Protein AF-A0A5B6X230-F1 (afdb_monomer)

Foldseek 3Di:
DDPVPDDQDQALVCLVVVLVVVCVVVVHQAAAEDEPADDDPPDQLLNSLLSVVVCCVVVRYVAYEYEPDDPVSQVNSCVNPNHPYYHYDDDD

Organism: NCBI:txid47621

Secondary structure (DSSP, 8-state):
-BTTBPPP---HHHHHHHHHHHHHHHT-S-EEEEEE-S--SSS-HHHHHHHHHHHHHTTSEEEEEEES--HHHHHHHHHHS-EEEEE-----

Radius of gyration: 13.26 Å; Cα contacts (8 Å, |Δi|>4): 119; chains: 1; bounding box: 27×34×38 Å

Nearest PDB structures (foldseek):
  3v0t-assembly1_A  TM=9.610E-01  e=1.800E-11  Rauvolfia serpentina
  3uyi-assembly1_A-2  TM=9.501E-01  e=1.378E-11  Rauvolfia serpentina
  3v0u-assembly1_A  TM=9.522E-01  e=1.924E-11  Rauvolfia serpentina
  1pz0-assembly1_A  TM=9.281E-01  e=8.121E-08  Bacillus subtilis
  3n2t-assembly1_A  TM=9.967E-01  e=7.865E-07  Gluconobacter oxydans

Mean predicted aligned error: 3.6 Å

Sequence (92 aa):
MGPSGPVINGTPEFVRSSLQASLQRLNVDYIDLYYIIRVEHKTPIEDIMEELKKLVEEGKVKYIGISEASPETIRMAHAIHPLTAVQLEWSL

Structure (mmCIF, N/CA/C/O backbone):
data_AF-A0A5B6X230-F1
#
_entry.id   AF-A0A5B6X230-F1
#
loop_
_atom_site.group_PDB
_atom_site.id
_atom_site.type_symbol
_atom_site.label_atom_id
_atom_site.label_alt_id
_atom_site.label_comp_id
_atom_site.label_asym_id
_atom_site.label_entity_id
_atom_site.label_seq_id
_atom_site.pdbx_PDB_ins_code
_atom_site.Cartn_x
_atom_site.Cartn_y
_atom_site.Cartn_z
_atom_site.occupancy
_atom_site.B_iso_or_equiv
_atom_site.auth_seq_id
_atom_site.auth_comp_id
_atom_site.auth_asym_id
_atom_site.auth_atom_id
_atom_site.pdbx_PDB_model_num
ATOM 1 N N . MET A 1 1 ? -0.670 19.974 -7.917 1.00 46.69 1 MET A N 1
ATOM 2 C CA . MET A 1 1 ? -0.085 19.552 -9.207 1.00 46.69 1 MET A CA 1
ATOM 3 C C . MET A 1 1 ? 0.898 20.620 -9.643 1.00 46.69 1 MET A C 1
ATOM 5 O O . MET A 1 1 ? 0.518 21.783 -9.647 1.00 46.69 1 MET A O 1
ATOM 9 N N . GLY A 1 2 ? 2.150 20.246 -9.905 1.00 50.44 2 GLY A N 1
ATOM 10 C CA . GLY A 1 2 ? 3.157 21.154 -10.456 1.00 50.44 2 GLY A CA 1
ATOM 11 C C . GLY A 1 2 ? 3.257 21.017 -11.981 1.00 50.44 2 GLY A C 1
ATOM 12 O O . GLY A 1 2 ? 2.688 20.078 -12.540 1.00 50.44 2 GLY A O 1
ATOM 13 N N . PRO A 1 3 ? 4.001 21.909 -12.652 1.00 52.62 3 PRO A N 1
ATOM 14 C CA . PRO A 1 3 ? 4.180 21.902 -14.109 1.00 52.62 3 PRO A CA 1
ATOM 15 C C . PRO A 1 3 ? 4.824 20.618 -14.677 1.00 52.62 3 PRO A C 1
ATOM 17 O O . PRO A 1 3 ? 4.804 20.417 -15.884 1.00 52.62 3 PRO A O 1
ATOM 20 N N . SER A 1 4 ? 5.348 19.731 -13.825 1.00 65.50 4 SER A N 1
ATOM 21 C CA . SER A 1 4 ? 6.042 18.488 -14.199 1.00 65.50 4 SER A CA 1
ATOM 22 C C . SER A 1 4 ? 5.172 17.221 -14.130 1.00 65.50 4 SER A C 1
ATOM 24 O O . SER A 1 4 ? 5.693 16.120 -14.283 1.00 65.50 4 SER A O 1
ATOM 26 N N . GLY A 1 5 ? 3.866 17.347 -13.867 1.00 62.28 5 GLY A N 1
ATOM 27 C CA . GLY A 1 5 ? 2.977 16.202 -13.640 1.00 62.28 5 GLY A CA 1
ATOM 28 C C . GLY A 1 5 ? 2.977 15.697 -12.186 1.00 62.28 5 GLY A C 1
ATOM 29 O O . GLY A 1 5 ? 3.495 16.373 -11.289 1.00 62.28 5 GLY A O 1
ATOM 30 N N . PRO A 1 6 ? 2.318 14.557 -11.905 1.00 66.56 6 PRO A N 1
ATOM 31 C CA . PRO A 1 6 ? 2.288 13.972 -10.567 1.00 66.56 6 PRO A CA 1
ATOM 32 C C . PRO A 1 6 ? 3.680 13.479 -10.152 1.00 66.56 6 PRO A C 1
ATOM 34 O O . PRO A 1 6 ? 4.356 12.785 -10.906 1.00 66.56 6 PRO A O 1
ATOM 37 N N . VAL A 1 7 ? 4.097 13.827 -8.933 1.00 74.00 7 VAL A N 1
ATOM 38 C CA . VAL A 1 7 ? 5.309 13.273 -8.318 1.00 74.00 7 VAL A CA 1
ATOM 39 C C . VAL A 1 7 ? 5.001 11.838 -7.904 1.00 74.00 7 VAL A C 1
ATOM 41 O O . VAL A 1 7 ? 4.113 11.616 -7.082 1.00 74.00 7 VAL A O 1
ATOM 44 N N . ILE A 1 8 ? 5.717 10.881 -8.488 1.00 84.88 8 ILE A N 1
ATOM 45 C CA . ILE A 1 8 ? 5.704 9.482 -8.056 1.00 84.88 8 ILE A CA 1
ATOM 46 C C . ILE A 1 8 ? 6.826 9.335 -7.030 1.00 84.88 8 ILE A C 1
ATOM 48 O O . ILE A 1 8 ? 7.939 9.802 -7.268 1.00 84.88 8 ILE A O 1
ATOM 52 N N . ASN A 1 9 ? 6.501 8.769 -5.873 1.00 89.81 9 ASN A N 1
ATOM 53 C CA . ASN A 1 9 ? 7.456 8.513 -4.806 1.00 89.81 9 ASN A CA 1
ATOM 54 C C . ASN A 1 9 ? 7.035 7.230 -4.081 1.00 89.81 9 ASN A C 1
ATOM 56 O O . ASN A 1 9 ? 5.957 7.177 -3.489 1.00 89.81 9 ASN A O 1
ATOM 60 N N . GLY A 1 10 ? 7.866 6.199 -4.184 1.00 90.94 10 GLY A N 1
ATOM 61 C CA . GLY A 1 10 ? 7.655 4.903 -3.557 1.00 90.94 10 GLY A CA 1
ATOM 62 C C . GLY A 1 10 ? 8.315 4.740 -2.191 1.00 90.94 10 GLY A C 1
ATOM 63 O O . GLY A 1 10 ? 8.171 3.671 -1.612 1.00 90.94 10 GLY A O 1
ATOM 64 N N . THR A 1 11 ? 9.047 5.724 -1.651 1.00 94.81 11 THR A N 1
ATOM 65 C CA . THR A 1 11 ? 9.802 5.484 -0.410 1.00 94.81 11 THR A CA 1
ATOM 66 C C . THR A 1 11 ? 8.871 5.155 0.764 1.00 94.81 11 THR A C 1
ATOM 68 O O . THR A 1 11 ? 7.779 5.731 0.858 1.00 94.81 11 THR A O 1
ATOM 71 N N . PRO A 1 12 ? 9.281 4.271 1.694 1.00 95.62 12 PRO A N 1
ATOM 72 C CA . PRO A 1 12 ? 8.472 3.905 2.860 1.00 95.62 12 PRO A CA 1
ATOM 73 C C . PRO A 1 12 ? 7.930 5.111 3.645 1.00 95.62 12 PRO A C 1
ATOM 75 O O . PRO A 1 12 ? 6.762 5.153 4.038 1.00 95.62 12 PRO A O 1
ATOM 78 N N . GLU A 1 13 ? 8.740 6.158 3.813 1.00 96.06 13 GLU A N 1
ATOM 79 C CA . GLU A 1 13 ? 8.344 7.382 4.517 1.00 96.06 13 GLU A CA 1
ATOM 80 C C . GLU A 1 13 ? 7.226 8.125 3.773 1.00 96.06 13 GLU A C 1
ATOM 82 O O . GLU A 1 13 ? 6.293 8.668 4.383 1.00 96.06 13 GLU A O 1
ATOM 87 N N . PHE A 1 14 ? 7.292 8.141 2.439 1.00 95.00 14 PHE A N 1
ATOM 88 C CA . PHE A 1 14 ? 6.268 8.761 1.613 1.00 95.00 14 PHE A CA 1
ATOM 89 C C . PHE A 1 14 ? 4.973 7.946 1.601 1.00 95.00 14 PHE A C 1
ATOM 91 O O . PHE A 1 14 ? 3.892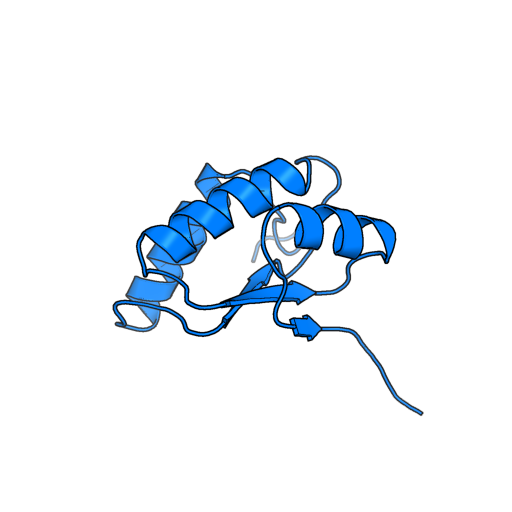 8.529 1.698 1.00 95.00 14 PHE A O 1
ATOM 98 N N . VAL A 1 15 ? 5.061 6.613 1.556 1.00 95.94 15 VAL A N 1
ATOM 99 C CA . VAL A 1 15 ? 3.904 5.710 1.675 1.00 95.94 15 VAL A CA 1
ATOM 100 C C . VAL A 1 15 ? 3.150 5.982 2.976 1.00 95.94 15 VAL A C 1
ATOM 102 O O . VAL A 1 15 ? 1.948 6.264 2.956 1.00 95.94 15 VAL A O 1
ATOM 105 N N . ARG A 1 16 ? 3.857 5.985 4.113 1.00 97.25 16 ARG A N 1
ATOM 106 C CA . ARG A 1 16 ? 3.243 6.227 5.423 1.00 97.25 16 ARG A CA 1
ATOM 107 C C . ARG A 1 16 ? 2.621 7.615 5.516 1.00 97.25 16 ARG A C 1
ATOM 109 O O . ARG A 1 16 ? 1.461 7.738 5.908 1.00 97.25 16 ARG A O 1
ATOM 116 N N . SER A 1 17 ? 3.353 8.662 5.138 1.00 97.56 17 SER A N 1
ATOM 117 C CA . SER A 1 17 ? 2.825 10.034 5.186 1.00 97.56 17 SER A CA 1
ATOM 118 C C . SER A 1 17 ? 1.626 10.238 4.248 1.00 97.56 17 SER A C 1
ATOM 120 O O . SER A 1 17 ? 0.655 10.895 4.631 1.00 97.56 17 SER A O 1
ATOM 122 N N . SER A 1 18 ? 1.628 9.608 3.070 1.00 96.56 18 SER A N 1
ATOM 123 C CA . SER A 1 18 ? 0.505 9.629 2.125 1.00 96.56 18 SER A CA 1
ATOM 124 C C . SER A 1 18 ? -0.741 8.940 2.677 1.00 96.56 18 SER A C 1
ATOM 126 O O . SER A 1 18 ? -1.854 9.458 2.509 1.00 96.56 18 SER A O 1
ATOM 128 N N . LEU A 1 19 ? -0.574 7.807 3.365 1.00 97.75 19 LEU A N 1
ATOM 129 C CA . LEU A 1 19 ? -1.671 7.12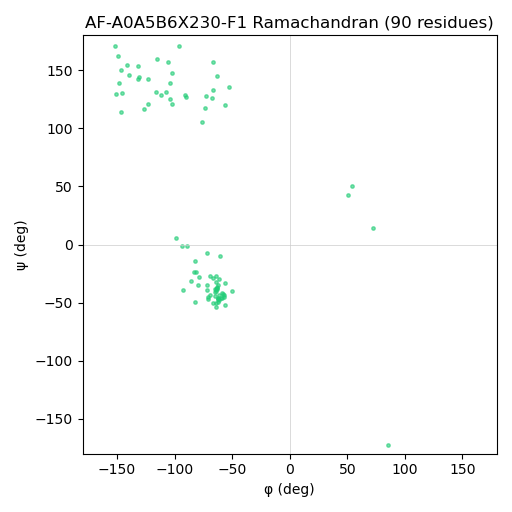7 4.046 1.00 97.75 19 LEU A CA 1
ATOM 130 C C . LEU A 1 19 ? -2.235 7.991 5.178 1.00 97.75 19 LEU A C 1
ATOM 132 O O . LEU A 1 19 ? -3.440 8.227 5.200 1.00 97.75 19 LEU A O 1
ATOM 136 N N . GLN A 1 20 ? -1.389 8.526 6.065 1.00 98.19 20 GLN A N 1
ATOM 137 C CA . GLN A 1 20 ? -1.837 9.377 7.179 1.00 98.19 20 GLN A CA 1
ATOM 138 C C . GLN A 1 20 ? -2.623 10.596 6.688 1.00 98.19 20 GLN A C 1
ATOM 140 O O . GLN A 1 20 ? -3.704 10.897 7.193 1.00 98.19 20 GLN A O 1
ATOM 145 N N . ALA A 1 21 ? -2.136 11.254 5.634 1.00 98.25 21 ALA A N 1
ATOM 146 C CA . ALA A 1 21 ? -2.846 12.372 5.031 1.00 98.25 21 ALA A CA 1
ATOM 147 C C . ALA A 1 21 ? -4.194 11.941 4.415 1.00 98.25 21 ALA A C 1
ATOM 149 O O . ALA A 1 21 ? -5.145 12.719 4.403 1.00 98.25 21 ALA A O 1
ATOM 150 N N . SER A 1 22 ? -4.298 10.710 3.902 1.00 98.25 22 SER A N 1
ATOM 151 C CA . SER A 1 22 ? -5.553 10.162 3.368 1.00 98.25 22 SER A CA 1
ATOM 152 C C . SER A 1 22 ? -6.560 9.858 4.473 1.00 98.25 22 SER A C 1
ATOM 154 O O . SER A 1 22 ? -7.708 10.278 4.354 1.00 98.25 22 SER A O 1
ATOM 156 N N . LEU A 1 23 ? -6.124 9.219 5.562 1.00 98.62 23 LEU A N 1
ATOM 157 C CA . LEU A 1 23 ? -6.946 8.965 6.750 1.00 98.62 23 LEU A CA 1
ATOM 158 C C . LEU A 1 23 ? -7.506 10.271 7.323 1.00 98.62 23 LEU A C 1
ATOM 160 O O . LEU A 1 23 ? -8.706 10.376 7.564 1.00 98.62 23 LEU A O 1
ATOM 164 N N . GLN A 1 24 ? -6.663 11.305 7.437 1.00 98.62 24 GLN A N 1
ATOM 165 C CA . GLN A 1 24 ? -7.086 12.626 7.900 1.00 98.62 24 GLN A CA 1
ATOM 166 C C . GLN A 1 24 ? -8.130 13.266 6.974 1.00 98.62 24 GLN A C 1
ATOM 168 O O . GLN A 1 24 ? -9.133 13.788 7.451 1.00 98.62 24 GLN A O 1
ATOM 173 N N . ARG A 1 25 ? -7.913 13.236 5.651 1.00 98.69 25 ARG A N 1
ATOM 174 C CA . ARG A 1 25 ? -8.855 13.821 4.677 1.00 98.69 25 ARG A CA 1
ATOM 175 C C . ARG A 1 25 ? -10.205 13.114 4.668 1.00 98.69 25 ARG A C 1
ATOM 177 O O . ARG A 1 25 ? -11.226 13.769 4.493 1.00 98.69 25 ARG A O 1
ATOM 184 N N . LEU A 1 26 ? -10.193 11.792 4.809 1.00 98.56 26 LEU A N 1
ATOM 185 C CA . LEU A 1 26 ? -11.401 10.972 4.825 1.00 98.56 26 LEU A CA 1
ATOM 186 C C . LEU A 1 26 ? -12.076 10.949 6.204 1.00 98.56 26 LEU A C 1
ATOM 188 O O . LEU A 1 26 ? -13.233 10.553 6.291 1.00 98.56 26 LEU A O 1
ATOM 192 N N . ASN A 1 27 ? -11.381 11.404 7.252 1.00 98.56 27 ASN A N 1
ATOM 193 C CA . ASN A 1 27 ? -11.821 11.352 8.644 1.00 98.56 27 ASN A CA 1
ATOM 194 C C . ASN A 1 27 ? -12.220 9.929 9.076 1.00 98.56 27 ASN A C 1
ATOM 196 O O . ASN A 1 27 ? -13.308 9.700 9.606 1.00 98.56 27 ASN A O 1
ATOM 200 N N . VAL A 1 28 ? -11.331 8.972 8.801 1.00 98.75 28 VAL A N 1
ATOM 201 C CA . VAL A 1 28 ? -11.492 7.548 9.130 1.00 98.75 28 VAL A CA 1
ATOM 202 C C . VAL A 1 28 ? -10.239 7.008 9.811 1.00 98.75 28 VAL A C 1
ATOM 204 O O . VAL A 1 28 ? -9.132 7.492 9.575 1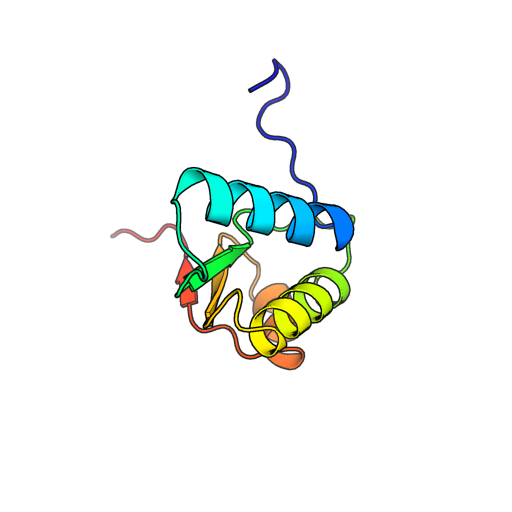.00 98.75 28 VAL A O 1
ATOM 207 N N . ASP A 1 29 ? -10.405 5.962 10.618 1.00 98.50 29 ASP A N 1
ATOM 208 C CA . ASP A 1 29 ? -9.294 5.334 11.343 1.00 98.50 29 ASP A CA 1
ATOM 209 C C . ASP A 1 29 ? -8.485 4.347 10.490 1.00 98.50 29 ASP A C 1
ATOM 211 O O . ASP A 1 29 ? -7.313 4.090 10.792 1.00 98.50 29 ASP A O 1
ATOM 215 N N . TYR A 1 30 ? -9.105 3.810 9.433 1.00 98.75 30 TYR A N 1
ATOM 216 C CA . TYR A 1 30 ? -8.516 2.844 8.508 1.00 98.75 30 TYR A CA 1
ATOM 217 C C . TYR A 1 30 ? -9.086 2.984 7.088 1.00 98.75 30 TYR A C 1
ATOM 219 O O . TYR A 1 30 ? -10.163 3.545 6.886 1.00 98.75 30 TYR A O 1
ATOM 227 N N . ILE A 1 31 ? -8.376 2.426 6.105 1.00 98.81 31 ILE A N 1
ATOM 228 C CA . ILE A 1 31 ? -8.829 2.280 4.714 1.00 98.81 31 ILE A CA 1
ATOM 229 C C . ILE A 1 31 ? -8.954 0.795 4.372 1.00 98.81 31 ILE A C 1
ATOM 231 O O . ILE A 1 31 ? -8.032 0.022 4.620 1.00 98.81 31 ILE A O 1
ATOM 235 N N . ASP A 1 32 ? -10.076 0.375 3.783 1.00 98.81 32 ASP A N 1
ATOM 236 C CA . ASP A 1 32 ? -10.243 -1.028 3.394 1.00 98.81 32 ASP A CA 1
ATOM 237 C C . ASP A 1 32 ? -9.239 -1.438 2.312 1.00 98.81 32 ASP A C 1
ATOM 239 O O . ASP A 1 32 ? -8.500 -2.389 2.519 1.00 98.81 32 ASP A O 1
ATOM 243 N N . LEU A 1 33 ? -9.158 -0.715 1.193 1.00 98.75 33 LEU A N 1
ATOM 244 C CA . LEU A 1 33 ? -8.263 -1.039 0.078 1.00 98.75 33 LEU A CA 1
ATOM 245 C C . LEU A 1 33 ? -7.385 0.160 -0.285 1.00 98.75 33 LEU A C 1
ATOM 247 O O . LEU A 1 33 ? -7.893 1.193 -0.723 1.00 98.75 33 LEU A O 1
ATOM 251 N N . TYR A 1 34 ? -6.070 0.015 -0.119 1.00 98.50 34 TYR A N 1
ATOM 252 C CA . TYR A 1 34 ? -5.089 1.054 -0.430 1.00 98.50 34 TYR A CA 1
ATOM 253 C C . TYR A 1 34 ? -4.218 0.648 -1.620 1.00 98.50 34 TYR A C 1
ATOM 255 O O . TYR A 1 34 ? -3.665 -0.451 -1.641 1.00 98.50 34 TYR A O 1
ATOM 263 N N . TYR A 1 35 ? -4.107 1.528 -2.61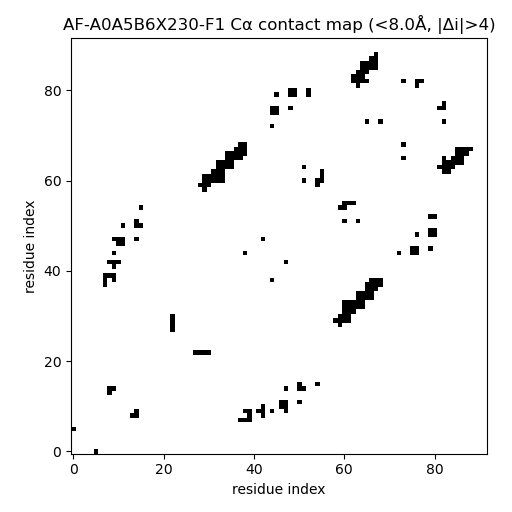7 1.00 98.06 35 TYR A N 1
ATOM 264 C CA . TYR A 1 35 ? -3.417 1.235 -3.873 1.00 98.06 35 TYR A CA 1
ATOM 265 C C . TYR A 1 35 ? -2.037 1.881 -3.963 1.00 98.06 35 TYR A C 1
ATOM 267 O O . TYR A 1 35 ? -1.882 3.077 -3.712 1.00 98.06 35 TYR A O 1
ATOM 275 N N . ILE A 1 36 ? -1.077 1.125 -4.495 1.00 95.62 36 ILE A N 1
ATOM 276 C CA . ILE A 1 36 ? 0.075 1.697 -5.198 1.00 95.62 36 ILE A CA 1
ATOM 277 C C . ILE A 1 36 ? -0.421 2.138 -6.581 1.00 95.62 36 ILE A C 1
ATOM 279 O O . ILE A 1 36 ? -0.689 1.303 -7.444 1.00 95.62 36 ILE A O 1
ATOM 283 N N . ILE A 1 37 ? -0.595 3.447 -6.788 1.00 91.56 37 ILE A N 1
ATOM 284 C CA . ILE A 1 37 ? -1.256 3.971 -8.000 1.00 91.56 37 ILE A CA 1
ATOM 285 C C . ILE A 1 37 ? -0.351 3.998 -9.242 1.00 91.56 37 ILE A C 1
ATOM 287 O O . ILE A 1 37 ? -0.824 3.938 -10.379 1.00 91.56 37 ILE A O 1
ATOM 291 N N . ARG A 1 38 ? 0.961 4.127 -9.029 1.00 88.56 38 ARG A N 1
ATOM 292 C CA . ARG A 1 38 ? 2.004 4.088 -10.055 1.00 88.56 38 ARG A CA 1
ATOM 293 C C . ARG A 1 38 ? 3.237 3.443 -9.445 1.00 88.56 38 ARG A C 1
ATOM 295 O O . ARG A 1 38 ? 3.661 3.851 -8.366 1.00 88.56 38 ARG A O 1
ATOM 302 N N . VAL A 1 39 ? 3.804 2.464 -10.137 1.00 84.69 39 VAL A N 1
ATOM 303 C CA . VAL A 1 39 ? 5.072 1.845 -9.749 1.00 84.69 39 VAL A CA 1
ATOM 304 C C . VAL A 1 39 ? 6.206 2.619 -10.414 1.00 84.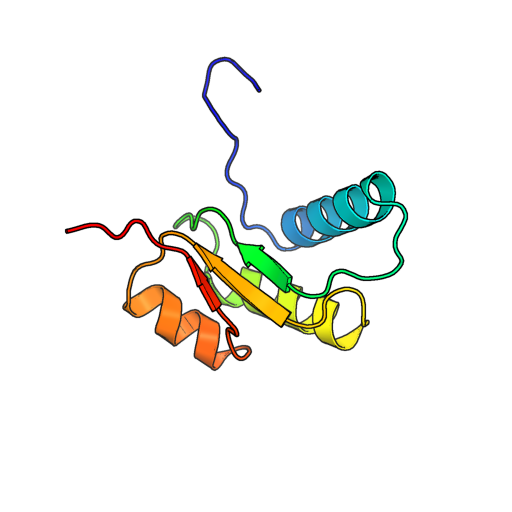69 39 VAL A C 1
ATOM 306 O O . VAL A 1 39 ? 6.196 2.810 -11.628 1.00 84.69 39 VAL A O 1
ATOM 309 N N . GLU A 1 40 ? 7.182 3.068 -9.629 1.00 81.00 40 GLU A N 1
ATOM 310 C CA . GLU A 1 40 ? 8.454 3.574 -10.150 1.00 81.00 40 GLU A CA 1
ATOM 311 C C . GLU A 1 40 ? 9.580 2.563 -9.921 1.00 81.00 40 GLU A C 1
ATOM 313 O O . GLU A 1 40 ? 9.512 1.742 -9.014 1.00 81.00 40 GLU A O 1
ATOM 318 N N . HIS A 1 41 ? 10.647 2.646 -10.718 1.00 79.69 41 HIS A N 1
ATOM 319 C CA . HIS A 1 41 ? 11.789 1.726 -10.622 1.00 79.69 41 HIS A CA 1
ATOM 320 C C . HIS A 1 41 ? 12.888 2.187 -9.652 1.00 79.69 41 HIS A C 1
ATOM 322 O O . HIS A 1 41 ? 13.907 1.514 -9.523 1.00 79.69 41 HIS A O 1
ATOM 328 N N . LYS A 1 42 ? 12.733 3.354 -9.011 1.00 88.94 42 LYS A N 1
ATOM 329 C CA . LYS A 1 42 ? 13.752 3.904 -8.101 1.00 88.94 42 LYS A CA 1
ATOM 330 C C . LYS A 1 42 ? 13.714 3.270 -6.715 1.00 88.94 42 LYS A C 1
ATOM 332 O O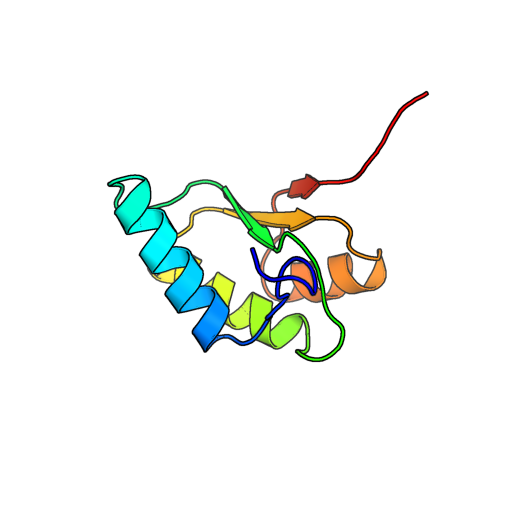 . LYS A 1 42 ? 14.766 3.104 -6.108 1.00 88.94 42 LYS A O 1
ATOM 337 N N . THR A 1 43 ? 12.523 2.932 -6.232 1.00 92.69 43 THR A N 1
ATOM 338 C CA . THR A 1 43 ? 12.336 2.210 -4.975 1.00 92.69 43 THR A CA 1
ATOM 339 C C . THR A 1 43 ? 11.993 0.758 -5.303 1.00 92.69 43 THR A C 1
ATOM 341 O O . THR A 1 43 ? 11.048 0.539 -6.067 1.00 92.69 43 THR A O 1
ATOM 344 N N . PRO A 1 44 ? 12.736 -0.229 -4.772 1.00 95.25 44 PRO A N 1
ATOM 345 C CA . PRO A 1 44 ? 12.370 -1.636 -4.890 1.00 95.25 44 PRO A CA 1
ATOM 346 C C . PRO A 1 44 ? 10.937 -1.865 -4.415 1.00 95.25 44 PRO A C 1
ATOM 348 O O . PRO A 1 44 ? 10.534 -1.341 -3.377 1.00 95.25 44 PRO A O 1
ATOM 351 N N . ILE A 1 45 ? 10.157 -2.645 -5.164 1.00 96.50 45 ILE A N 1
ATOM 352 C CA . ILE A 1 45 ? 8.748 -2.894 -4.830 1.00 96.50 45 ILE A CA 1
ATOM 353 C C . ILE A 1 45 ? 8.604 -3.584 -3.466 1.00 96.50 45 ILE A C 1
ATOM 355 O O . ILE A 1 45 ? 7.621 -3.366 -2.763 1.00 96.50 45 ILE A O 1
ATOM 359 N N . GLU A 1 46 ? 9.600 -4.370 -3.070 1.00 97.31 46 GLU A N 1
ATOM 360 C CA . GLU A 1 46 ? 9.685 -5.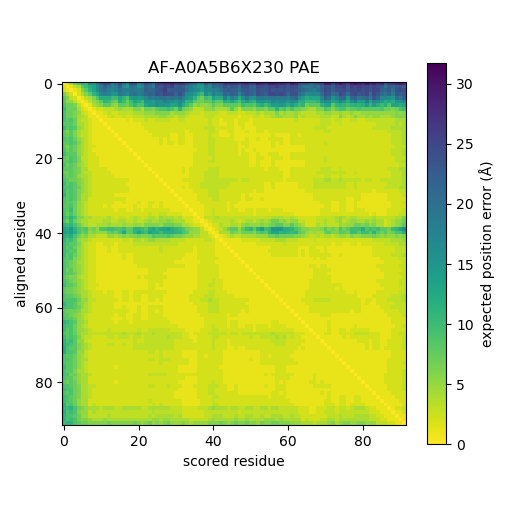039 -1.779 1.00 97.31 46 GLU A CA 1
ATOM 361 C C . GLU A 1 46 ? 9.706 -4.045 -0.619 1.00 97.31 46 GLU A C 1
ATOM 363 O O . GLU A 1 46 ? 8.960 -4.234 0.336 1.00 97.31 46 GLU A O 1
ATOM 368 N N . ASP A 1 47 ? 10.465 -2.950 -0.726 1.00 97.44 47 ASP A N 1
ATOM 369 C CA . ASP A 1 47 ? 10.529 -1.923 0.321 1.00 97.44 47 ASP A CA 1
ATOM 370 C C . ASP A 1 47 ? 9.165 -1.239 0.504 1.00 97.44 47 ASP A C 1
ATOM 372 O O . ASP A 1 47 ? 8.722 -0.989 1.629 1.00 97.44 47 ASP A O 1
ATOM 376 N N . ILE A 1 48 ? 8.465 -0.982 -0.608 1.00 97.25 48 ILE A N 1
ATOM 377 C CA . ILE A 1 48 ? 7.104 -0.423 -0.605 1.00 97.25 48 ILE A CA 1
ATOM 378 C C . ILE A 1 48 ? 6.143 -1.395 0.088 1.00 97.25 48 ILE A C 1
ATOM 380 O O . ILE A 1 48 ? 5.340 -1.000 0.936 1.00 97.25 48 ILE A O 1
ATOM 384 N N . MET A 1 49 ? 6.223 -2.675 -0.274 1.00 98.19 49 MET A N 1
ATOM 385 C CA . MET A 1 49 ? 5.327 -3.711 0.228 1.00 98.19 49 MET A CA 1
ATOM 386 C C . MET A 1 49 ? 5.582 -4.067 1.691 1.00 98.19 49 MET A C 1
ATOM 388 O O . MET A 1 49 ? 4.617 -4.314 2.410 1.00 98.19 49 MET A O 1
ATOM 392 N N . GLU A 1 50 ? 6.829 -4.043 2.162 1.00 98.50 50 GLU A N 1
ATOM 393 C CA . GLU A 1 50 ? 7.145 -4.217 3.583 1.00 98.50 50 GLU A CA 1
ATOM 394 C C . GLU A 1 50 ? 6.547 -3.084 4.421 1.00 98.50 50 GLU A C 1
ATOM 396 O O . GLU A 1 50 ? 6.013 -3.318 5.506 1.00 98.50 50 GLU A O 1
ATOM 401 N N . GLU A 1 51 ? 6.557 -1.849 3.916 1.00 98.44 51 GLU A N 1
ATOM 402 C CA . GLU A 1 51 ? 5.912 -0.744 4.619 1.00 98.44 51 GLU A CA 1
ATOM 403 C C . GLU A 1 51 ? 4.385 -0.866 4.623 1.00 98.44 51 GLU A C 1
ATOM 405 O O . GLU A 1 51 ? 3.748 -0.690 5.663 1.00 98.44 51 GLU A O 1
ATOM 410 N N . LEU A 1 52 ? 3.780 -1.229 3.490 1.00 98.44 52 LEU A N 1
ATOM 411 C CA . LEU A 1 52 ? 2.338 -1.466 3.419 1.00 98.44 52 LEU A CA 1
ATOM 412 C C . LEU A 1 52 ? 1.900 -2.634 4.307 1.00 98.44 52 LEU A C 1
ATOM 414 O O . LEU A 1 52 ? 0.862 -2.541 4.959 1.00 98.44 52 LEU A O 1
ATOM 418 N N . LYS A 1 53 ? 2.701 -3.698 4.396 1.00 98.69 53 LYS A N 1
ATOM 419 C CA . LYS A 1 53 ? 2.466 -4.823 5.305 1.00 98.69 53 LYS A CA 1
ATOM 420 C C . LYS A 1 53 ? 2.416 -4.365 6.761 1.00 98.69 53 LYS A C 1
ATOM 422 O O . LYS A 1 53 ? 1.464 -4.714 7.453 1.00 98.69 53 LYS A O 1
ATOM 427 N N . LYS A 1 54 ? 3.360 -3.530 7.213 1.00 98.75 54 LYS A N 1
ATOM 428 C CA . LYS A 1 54 ? 3.302 -2.945 8.568 1.00 98.75 54 LYS A CA 1
ATOM 429 C C . LYS A 1 54 ? 2.023 -2.139 8.775 1.00 98.75 54 LYS A C 1
ATOM 431 O O . LYS A 1 54 ? 1.396 -2.240 9.819 1.00 98.75 54 LYS A O 1
ATOM 436 N N . LEU A 1 55 ? 1.606 -1.355 7.781 1.00 98.62 55 LEU A N 1
ATOM 437 C CA . LEU A 1 55 ? 0.377 -0.557 7.859 1.00 98.62 55 LEU A CA 1
ATOM 438 C C . LEU A 1 55 ? -0.890 -1.429 7.916 1.00 98.62 55 LEU A C 1
ATOM 440 O O . LEU A 1 55 ? -1.884 -1.019 8.522 1.00 98.62 55 LEU A O 1
ATOM 444 N N . VAL A 1 56 ? -0.845 -2.632 7.333 1.00 98.69 56 VAL A N 1
ATOM 445 C CA . VAL A 1 56 ? -1.881 -3.659 7.504 1.00 98.69 56 VAL A CA 1
ATOM 446 C C . VAL A 1 56 ? -1.853 -4.246 8.915 1.00 98.69 56 VAL A C 1
ATOM 448 O O . VAL A 1 56 ? -2.894 -4.319 9.565 1.00 98.69 56 VAL A O 1
ATOM 451 N N . GLU A 1 57 ? -0.676 -4.602 9.430 1.00 98.69 57 GLU A N 1
ATOM 452 C CA . GLU A 1 57 ? -0.498 -5.114 10.799 1.00 98.69 57 GLU A CA 1
ATOM 453 C C . GLU A 1 57 ? -0.914 -4.086 11.872 1.00 98.69 57 GLU A C 1
ATOM 455 O O . GLU A 1 57 ? -1.500 -4.447 12.890 1.00 98.69 57 GLU A O 1
ATOM 460 N N . GLU A 1 58 ? -0.688 -2.794 11.620 1.00 98.62 58 GLU A N 1
ATOM 461 C CA . GLU A 1 58 ? -1.146 -1.664 12.443 1.00 98.62 58 GLU A CA 1
ATOM 462 C C . GLU A 1 58 ? -2.666 -1.410 12.341 1.00 98.62 58 GLU A C 1
ATOM 464 O O . GLU A 1 58 ? -3.202 -0.558 13.055 1.00 98.62 58 GLU A O 1
ATOM 469 N N . GLY A 1 59 ? -3.372 -2.100 11.439 1.00 98.62 59 GLY A N 1
ATOM 470 C CA . GLY A 1 59 ? -4.811 -1.944 11.220 1.00 98.62 59 GLY A CA 1
ATOM 471 C C . GLY A 1 59 ? -5.209 -0.644 10.515 1.00 98.62 59 GLY A C 1
ATOM 472 O O . GLY A 1 59 ? -6.384 -0.279 10.527 1.00 98.62 59 GLY A O 1
ATOM 473 N N . LYS A 1 60 ? -4.257 0.074 9.905 1.00 98.75 60 LYS A N 1
ATOM 474 C CA . LYS A 1 60 ? -4.513 1.322 9.162 1.00 98.75 60 LYS A CA 1
ATOM 475 C C . LYS A 1 60 ? -4.981 1.068 7.733 1.00 98.75 60 LYS A C 1
ATOM 477 O O . LYS A 1 60 ? -5.661 1.913 7.149 1.00 98.75 60 LYS A O 1
ATOM 482 N N . VAL A 1 61 ? -4.648 -0.097 7.189 1.00 98.69 61 VAL A N 1
ATOM 483 C CA . VAL A 1 61 ? -5.113 -0.599 5.895 1.00 98.69 61 VAL A CA 1
ATOM 484 C C . VAL A 1 61 ? -5.596 -2.036 6.083 1.00 98.69 61 VAL A C 1
ATOM 486 O O . VAL A 1 61 ? -4.983 -2.773 6.843 1.00 98.69 61 VAL A O 1
ATOM 489 N N . LYS A 1 62 ? -6.673 -2.470 5.419 1.00 98.56 62 LYS A N 1
ATOM 490 C CA . LYS A 1 62 ? -7.059 -3.897 5.452 1.00 98.56 62 LYS A CA 1
ATOM 491 C C . LYS A 1 62 ? -6.471 -4.697 4.294 1.00 98.56 62 LYS A C 1
ATOM 493 O O . LYS A 1 62 ? -6.069 -5.838 4.486 1.00 98.56 62 LYS A O 1
ATOM 498 N N . TYR A 1 63 ? -6.430 -4.101 3.107 1.00 98.81 63 TYR A N 1
ATOM 499 C CA . TYR A 1 63 ? -6.083 -4.756 1.852 1.00 98.81 63 TYR A CA 1
ATOM 500 C C . TYR A 1 63 ? -5.199 -3.864 0.984 1.00 98.81 63 TYR A C 1
ATOM 502 O O . TYR A 1 63 ? -5.367 -2.643 0.934 1.00 98.81 63 TYR A O 1
ATOM 510 N N . ILE A 1 64 ? -4.288 -4.496 0.245 1.00 98.81 64 ILE A N 1
ATOM 511 C CA . ILE A 1 64 ? -3.366 -3.815 -0.664 1.00 98.81 64 ILE A CA 1
ATOM 512 C C . ILE A 1 64 ? -3.786 -4.078 -2.110 1.00 98.81 64 ILE A C 1
ATOM 514 O O . ILE A 1 64 ? -4.025 -5.221 -2.505 1.00 98.81 64 ILE A O 1
ATOM 518 N N . GLY A 1 65 ? -3.858 -3.014 -2.904 1.00 98.62 65 GLY A N 1
ATOM 519 C CA . GLY A 1 65 ? -4.016 -3.066 -4.351 1.00 98.62 65 GLY A CA 1
ATOM 520 C C . GLY A 1 65 ? -2.798 -2.498 -5.077 1.00 98.62 65 GLY A C 1
ATOM 521 O O . GLY A 1 65 ? -2.025 -1.713 -4.524 1.00 98.62 65 GLY A O 1
ATOM 522 N N . ILE A 1 66 ? -2.638 -2.863 -6.344 1.00 98.12 66 ILE A N 1
ATOM 523 C CA . ILE A 1 66 ? -1.607 -2.302 -7.224 1.00 98.12 66 ILE A CA 1
ATOM 524 C C . ILE A 1 66 ? -2.231 -1.881 -8.554 1.00 98.12 66 ILE A C 1
ATOM 526 O O . ILE A 1 66 ? -3.160 -2.527 -9.034 1.00 98.12 66 ILE A O 1
ATOM 530 N N . SER A 1 67 ? -1.752 -0.789 -9.143 1.00 97.12 67 SER A N 1
ATOM 531 C CA . SER A 1 67 ? -2.235 -0.288 -10.431 1.00 97.12 67 SER A CA 1
ATOM 532 C C . SER A 1 67 ? -1.100 -0.164 -11.443 1.00 97.12 67 SER A C 1
ATOM 534 O O . SER A 1 67 ? 0.013 0.215 -11.078 1.00 97.12 67 SER A O 1
ATOM 536 N N . GLU A 1 68 ? -1.393 -0.483 -12.709 1.00 94.19 68 GLU A N 1
ATOM 537 C CA . GLU A 1 68 ? -0.472 -0.333 -13.852 1.00 94.19 68 GLU A CA 1
ATOM 538 C C . GLU A 1 68 ? 0.917 -0.956 -13.623 1.00 94.19 68 GLU A C 1
ATOM 540 O O . GLU A 1 68 ? 1.952 -0.364 -13.935 1.00 94.19 68 GLU A O 1
ATOM 545 N N . ALA A 1 69 ? 0.949 -2.154 -13.034 1.00 95.00 69 ALA A N 1
ATOM 546 C CA . ALA A 1 69 ? 2.178 -2.878 -12.728 1.00 95.00 69 ALA A CA 1
ATOM 547 C C . ALA A 1 69 ? 2.446 -4.008 -13.727 1.00 95.00 69 ALA A C 1
ATOM 549 O O . ALA A 1 69 ? 1.526 -4.664 -14.219 1.00 95.00 69 ALA A O 1
ATOM 550 N N . SER A 1 70 ? 3.728 -4.274 -13.985 1.00 95.38 70 SER A N 1
ATOM 551 C CA . SER A 1 70 ? 4.140 -5.415 -14.803 1.00 95.38 70 SER A CA 1
ATOM 552 C C . SER A 1 70 ? 3.814 -6.745 -14.099 1.00 95.38 70 SER A C 1
ATOM 554 O O . SER A 1 70 ? 3.747 -6.796 -12.865 1.00 95.38 70 SER A O 1
ATOM 556 N N . PRO A 1 71 ? 3.681 -7.862 -14.840 1.00 97.25 71 PRO A N 1
ATOM 557 C CA . PRO A 1 71 ? 3.491 -9.179 -14.233 1.00 97.25 71 PRO A CA 1
ATOM 558 C C . PRO A 1 71 ? 4.596 -9.571 -13.243 1.00 97.25 71 PRO A C 1
ATOM 560 O O . PRO A 1 71 ? 4.329 -10.264 -12.266 1.00 97.25 71 PRO A O 1
ATOM 563 N N . GLU A 1 72 ? 5.835 -9.142 -13.491 1.00 97.31 72 GLU A N 1
ATOM 564 C CA . GLU A 1 72 ? 6.972 -9.387 -12.601 1.00 97.31 72 GLU A CA 1
ATOM 565 C C . GLU A 1 72 ? 6.807 -8.636 -11.278 1.00 97.31 72 GLU A C 1
ATOM 567 O O . GLU A 1 72 ? 6.825 -9.258 -10.216 1.00 97.31 72 GLU A O 1
ATOM 572 N N . THR A 1 73 ? 6.518 -7.333 -11.342 1.00 97.12 73 THR A N 1
ATOM 573 C CA . THR A 1 73 ? 6.253 -6.507 -10.159 1.00 97.12 73 THR A CA 1
ATOM 574 C C . THR A 1 73 ? 5.088 -7.058 -9.340 1.00 97.12 73 THR A C 1
ATOM 576 O O . THR A 1 73 ? 5.187 -7.122 -8.118 1.00 97.12 73 THR A O 1
ATOM 579 N N . ILE A 1 74 ? 4.005 -7.500 -9.989 1.00 98.25 74 ILE A N 1
ATOM 580 C CA . ILE A 1 74 ? 2.854 -8.103 -9.299 1.00 98.25 74 ILE A CA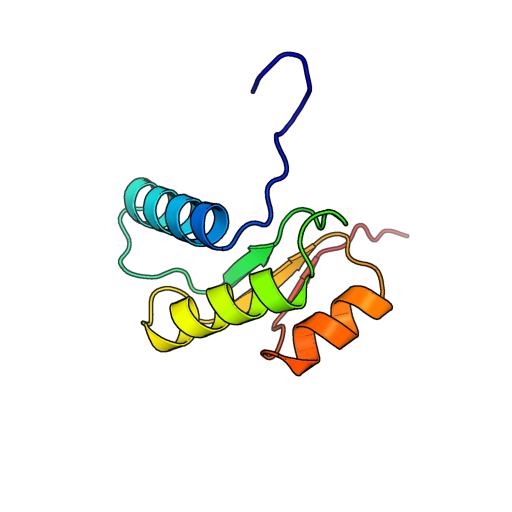 1
ATOM 581 C C . ILE A 1 74 ? 3.286 -9.345 -8.509 1.00 98.25 74 ILE 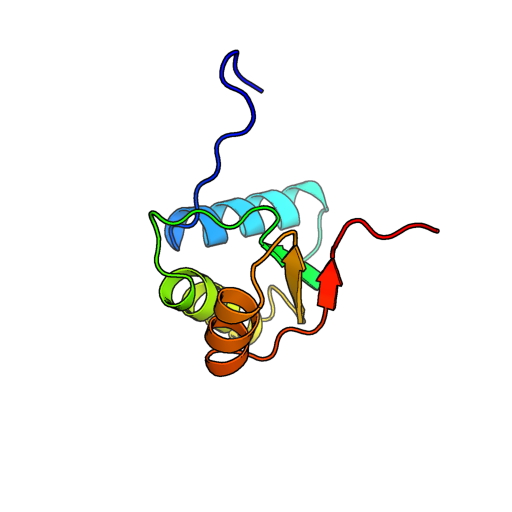A C 1
ATOM 583 O O . ILE A 1 74 ? 2.915 -9.478 -7.344 1.00 98.25 74 ILE A O 1
ATOM 587 N N . ARG A 1 75 ? 4.082 -10.244 -9.107 1.00 98.62 75 ARG A N 1
ATOM 588 C CA . ARG A 1 75 ? 4.557 -11.459 -8.421 1.00 98.62 75 ARG A CA 1
ATOM 589 C C . ARG A 1 75 ? 5.478 -11.135 -7.248 1.00 98.62 75 ARG A C 1
ATOM 591 O O . ARG A 1 75 ? 5.300 -11.716 -6.182 1.00 98.62 75 ARG A O 1
ATOM 598 N N . MET A 1 76 ? 6.424 -10.214 -7.436 1.00 98.00 76 MET A N 1
ATOM 599 C CA . MET A 1 76 ? 7.349 -9.786 -6.380 1.00 98.00 76 MET A CA 1
ATOM 600 C C . MET A 1 76 ? 6.593 -9.149 -5.211 1.00 98.00 76 MET A C 1
ATOM 602 O O . MET A 1 76 ? 6.787 -9.541 -4.065 1.00 98.00 76 MET A O 1
ATOM 606 N N . ALA A 1 77 ? 5.658 -8.241 -5.502 1.00 98.19 77 ALA A N 1
ATOM 607 C CA . ALA A 1 77 ? 4.843 -7.593 -4.483 1.00 98.19 77 ALA A CA 1
ATOM 608 C C . ALA A 1 77 ? 3.983 -8.597 -3.702 1.00 98.19 77 ALA A C 1
ATOM 610 O O . ALA A 1 77 ? 3.971 -8.590 -2.471 1.00 98.19 77 ALA A O 1
ATOM 611 N N . HIS A 1 78 ? 3.299 -9.494 -4.420 1.00 98.75 78 HIS A N 1
ATOM 612 C CA . HIS A 1 78 ? 2.423 -10.500 -3.821 1.00 98.75 78 HIS A CA 1
ATOM 613 C C . HIS A 1 78 ? 3.183 -11.499 -2.932 1.00 98.75 78 HIS A C 1
ATOM 615 O O . HIS A 1 78 ? 2.602 -12.040 -1.994 1.00 98.75 78 HIS A O 1
ATOM 621 N N . ALA A 1 79 ? 4.472 -11.737 -3.201 1.00 98.62 79 ALA A N 1
ATOM 622 C CA . ALA A 1 79 ? 5.311 -12.606 -2.380 1.00 98.62 79 ALA A CA 1
ATOM 623 C C . ALA A 1 79 ? 5.623 -12.017 -0.988 1.00 98.62 79 ALA A C 1
ATOM 625 O O . ALA A 1 79 ? 5.831 -12.783 -0.050 1.00 98.62 79 ALA A O 1
ATOM 626 N N . ILE A 1 80 ? 5.631 -10.684 -0.842 1.00 98.62 80 ILE A N 1
ATOM 627 C CA . ILE A 1 80 ? 5.862 -9.994 0.441 1.00 98.62 80 ILE A CA 1
ATOM 628 C C . ILE A 1 80 ? 4.575 -9.920 1.271 1.00 98.62 80 ILE A C 1
ATOM 630 O O . ILE A 1 80 ? 4.561 -10.267 2.455 1.00 98.62 80 ILE A O 1
ATOM 634 N N . HIS A 1 81 ? 3.480 -9.476 0.649 1.00 98.69 81 HIS A N 1
ATOM 635 C CA . HIS A 1 81 ? 2.145 -9.477 1.243 1.00 98.69 81 HIS A CA 1
ATOM 636 C C . HIS A 1 81 ? 1.086 -9.669 0.146 1.00 98.69 81 HIS A C 1
ATOM 638 O O . HIS A 1 81 ? 1.208 -9.052 -0.916 1.00 98.69 81 HIS A O 1
ATOM 644 N N . PRO A 1 82 ? 0.025 -10.468 0.375 1.00 98.69 82 PRO A N 1
ATOM 645 C CA . PRO A 1 82 ? -0.988 -10.724 -0.642 1.00 98.69 82 PRO A CA 1
ATOM 646 C C . PRO A 1 82 ? -1.632 -9.446 -1.194 1.00 98.69 82 PRO A C 1
ATOM 648 O O . PRO A 1 82 ? -2.292 -8.686 -0.486 1.00 98.69 82 PRO A O 1
ATOM 651 N N . LEU A 1 83 ? -1.492 -9.245 -2.502 1.00 98.69 83 LEU A N 1
ATOM 652 C CA . LEU A 1 83 ? -2.276 -8.256 -3.238 1.00 98.69 83 LEU A CA 1
ATOM 653 C C . LEU A 1 83 ? -3.721 -8.743 -3.387 1.00 98.69 83 LEU A C 1
ATOM 655 O O . LEU A 1 83 ? -3.961 -9.844 -3.879 1.00 98.69 83 LEU A O 1
ATOM 659 N N . THR A 1 84 ? -4.675 -7.903 -2.994 1.00 98.81 84 THR A N 1
ATOM 660 C CA . THR A 1 84 ? -6.118 -8.174 -3.093 1.00 98.81 84 THR A CA 1
ATOM 661 C C . THR A 1 84 ? -6.684 -7.800 -4.461 1.00 98.81 84 THR A C 1
ATOM 663 O O . THR A 1 84 ? -7.625 -8.435 -4.929 1.00 98.81 84 THR A O 1
ATOM 666 N N . ALA A 1 85 ? -6.126 -6.778 -5.114 1.00 98.62 85 ALA A N 1
ATOM 667 C CA . ALA A 1 85 ? -6.630 -6.278 -6.389 1.00 98.62 85 ALA A CA 1
ATOM 668 C C . ALA A 1 85 ? -5.508 -5.763 -7.298 1.00 98.62 85 ALA A C 1
ATOM 670 O O . ALA A 1 85 ? -4.495 -5.238 -6.830 1.00 98.62 85 ALA A O 1
ATOM 671 N N . VAL A 1 86 ? -5.737 -5.874 -8.607 1.00 98.25 86 VAL A N 1
ATOM 672 C CA . VAL A 1 86 ? -4.911 -5.270 -9.655 1.00 98.25 86 VAL A CA 1
ATOM 673 C C . VAL A 1 86 ? -5.815 -4.375 -10.504 1.00 98.25 86 VAL A C 1
ATOM 675 O O . VAL A 1 86 ? -6.805 -4.854 -11.055 1.00 98.25 86 VAL A O 1
ATOM 678 N N . GLN A 1 87 ? -5.496 -3.083 -10.589 1.00 98.44 87 GLN A N 1
ATOM 679 C CA . GLN A 1 87 ? -6.228 -2.108 -11.400 1.00 98.44 87 GLN A CA 1
ATOM 680 C C . GLN A 1 87 ? -5.466 -1.821 -12.699 1.00 98.44 87 GLN A C 1
ATOM 682 O O . GLN A 1 87 ? -4.324 -1.360 -12.658 1.00 98.44 87 GLN A O 1
ATOM 687 N N . LEU A 1 88 ? -6.110 -2.075 -13.837 1.00 96.44 88 LEU A N 1
ATOM 688 C CA . LEU A 1 88 ? -5.535 -1.921 -15.176 1.00 96.44 88 LEU A CA 1
ATOM 689 C C . LEU A 1 88 ? -6.581 -1.353 -16.134 1.00 96.44 88 LEU A C 1
ATOM 691 O O . LEU A 1 88 ? -7.783 -1.560 -15.946 1.00 96.44 88 LEU A O 1
ATOM 695 N N . GLU A 1 89 ? -6.116 -0.691 -17.187 1.00 96.38 89 GLU A N 1
ATOM 696 C CA . GLU A 1 89 ? -6.942 -0.379 -18.348 1.00 96.38 89 GLU A CA 1
ATOM 697 C C . GLU A 1 89 ? -7.319 -1.663 -19.107 1.00 96.38 89 GLU A C 1
ATOM 699 O O . GLU A 1 89 ? -6.459 -2.454 -19.498 1.00 96.38 89 GLU A O 1
ATOM 704 N N . TRP A 1 90 ? -8.619 -1.876 -19.327 1.00 96.31 90 TRP A N 1
ATOM 705 C CA . TRP A 1 90 ? -9.124 -2.987 -20.131 1.00 96.31 90 TRP A CA 1
ATOM 706 C C . TRP A 1 90 ? -10.450 -2.617 -20.802 1.00 96.31 90 TRP A C 1
ATOM 708 O O . TRP A 1 90 ? -11.376 -2.136 -20.148 1.00 96.31 90 TRP A O 1
ATOM 718 N N . SER A 1 91 ? -10.538 -2.831 -22.113 1.00 96.25 91 SER A N 1
ATOM 719 C CA . SER A 1 91 ? -11.744 -2.628 -22.925 1.00 96.25 91 SER A CA 1
ATOM 720 C C . SER A 1 91 ? -11.740 -3.574 -24.139 1.00 96.25 91 SER A C 1
ATOM 722 O O . SER A 1 91 ? -10.760 -4.296 -24.339 1.00 96.25 91 SER A O 1
ATOM 724 N N . LEU A 1 92 ? -12.861 -3.636 -24.874 1.00 93.88 92 LEU A N 1
ATOM 725 C CA . LEU A 1 92 ? -13.055 -4.487 -26.061 1.00 93.88 92 LEU A CA 1
ATOM 726 C C . LEU A 1 92 ? -12.355 -3.942 -27.310 1.00 93.88 92 LEU A C 1
ATOM 728 O O . LEU A 1 92 ? -12.393 -2.707 -27.504 1.00 93.88 92 LEU A O 1
#

pLDDT: mean 93.69, std 10.74, range [46.69, 98.81]

InterPro domains:
  IPR020471 Aldo-keto reductase [PR00069] (21-39)
  IPR020471 Aldo-keto reductase [PR00069] (52-69)
  IPR023210 NADP-dependent oxidoreductase domain [PF00248] (9-92)
  IPR036812 NAD(P)-dependent oxidoreductase domain superfamily [G3DSA:3.20.20.100] (1-92)
  IPR036812 NAD(P)-dependent oxidoreductase domain superfamily [SSF51430] (8-92)
  IPR050791 Aldo/Keto Reductase [PTHR43625] (8-92)

Solvent-accessible surface area (backbone atoms only — not comparable to full-atom values): 5520 Å² total; per-residue (Å²): 132,58,100,84,52,83,87,82,69,56,46,49,70,50,49,52,51,53,49,53,53,47,33,62,74,70,72,45,85,52,39,64,73,47,66,46,73,67,76,63,90,88,42,61,59,59,57,37,34,55,44,51,45,50,36,36,76,71,55,41,27,73,36,37,28,42,19,76,64,53,73,66,56,50,53,54,32,36,72,74,41,73,60,75,46,77,50,70,93,82,83,134